Protein AF-A0AAD5FE77-F1 (afdb_monomer_lite)

Radius of gyration: 25.24 Å; chains: 1; bounding box: 51×33×71 Å

Organism: Silurus asotus (NCBI:txid30991)

Structure (mmCIF, N/CA/C/O backbone):
data_AF-A0AAD5FE77-F1
#
_entry.id   AF-A0AAD5FE77-F1
#
loop_
_atom_site.group_PDB
_atom_site.id
_atom_site.type_symbol
_atom_site.label_atom_id
_atom_site.label_alt_id
_atom_site.label_comp_id
_atom_site.label_asym_id
_atom_site.label_entity_id
_atom_site.label_seq_id
_atom_site.pdbx_PDB_ins_code
_atom_site.Cartn_x
_atom_site.Cartn_y
_atom_site.Cartn_z
_atom_site.occupancy
_atom_site.B_iso_or_equiv
_atom_site.auth_seq_id
_atom_site.auth_comp_id
_atom_site.auth_asym_id
_atom_site.auth_atom_id
_atom_site.pdbx_PDB_model_num
ATOM 1 N N . MET A 1 1 ? 6.401 -2.353 12.242 1.00 50.59 1 MET A N 1
ATOM 2 C CA . MET A 1 1 ? 5.894 -2.197 10.860 1.00 50.59 1 MET A CA 1
ATOM 3 C C . MET A 1 1 ? 6.390 -3.391 10.068 1.00 50.59 1 MET A C 1
ATOM 5 O O . MET A 1 1 ? 7.568 -3.702 10.186 1.00 50.59 1 MET A O 1
ATOM 9 N N . ALA A 1 2 ? 5.519 -4.107 9.356 1.00 56.78 2 ALA A N 1
ATOM 10 C CA . ALA A 1 2 ? 5.961 -5.217 8.517 1.00 56.78 2 ALA A CA 1
ATOM 11 C C . ALA A 1 2 ? 6.878 -4.653 7.425 1.00 56.78 2 ALA A C 1
ATOM 13 O O . ALA A 1 2 ? 6.450 -3.810 6.638 1.00 56.78 2 ALA A O 1
ATOM 14 N N . SER A 1 3 ? 8.150 -5.050 7.423 1.00 70.44 3 SER A N 1
ATOM 15 C CA . SER A 1 3 ? 9.100 -4.563 6.427 1.00 70.44 3 SER A CA 1
ATOM 16 C C . SER A 1 3 ? 8.847 -5.309 5.123 1.00 70.44 3 SER A C 1
ATOM 18 O O . SER A 1 3 ? 9.342 -6.413 4.914 1.00 70.44 3 SER A O 1
ATOM 20 N N . LEU A 1 4 ? 8.023 -4.721 4.256 1.00 83.19 4 LEU A N 1
ATOM 21 C CA . LEU A 1 4 ? 7.733 -5.253 2.922 1.00 83.19 4 LEU A CA 1
ATOM 22 C C . LEU A 1 4 ? 8.968 -5.218 2.002 1.00 83.19 4 LEU A C 1
ATOM 24 O O . LEU A 1 4 ? 8.957 -5.871 0.966 1.00 83.19 4 LEU A O 1
ATOM 28 N N . SER A 1 5 ? 10.048 -4.549 2.424 1.00 83.38 5 SER A N 1
ATOM 29 C CA . SER A 1 5 ? 11.316 -4.438 1.691 1.00 83.38 5 SER A CA 1
ATOM 30 C C . SER A 1 5 ? 12.054 -5.762 1.479 1.00 83.38 5 SER A C 1
ATOM 32 O O . SER A 1 5 ? 12.920 -5.839 0.616 1.00 83.38 5 SER A O 1
ATOM 34 N N . PHE A 1 6 ? 11.772 -6.792 2.286 1.00 87.75 6 PHE A N 1
ATOM 35 C CA . PHE A 1 6 ? 12.389 -8.116 2.129 1.00 87.75 6 PHE A CA 1
ATOM 36 C C . PHE A 1 6 ? 11.689 -8.972 1.070 1.00 87.75 6 PHE A C 1
ATOM 38 O O . PHE A 1 6 ? 12.197 -10.033 0.715 1.00 87.75 6 PHE A O 1
ATOM 45 N N . LYS A 1 7 ? 10.517 -8.542 0.590 1.00 89.75 7 LYS A N 1
ATOM 46 C CA . LYS A 1 7 ? 9.750 -9.287 -0.403 1.00 89.75 7 LYS A CA 1
ATOM 47 C C . LYS A 1 7 ? 10.319 -9.072 -1.792 1.00 89.75 7 LYS A C 1
ATOM 49 O O . LYS A 1 7 ? 10.700 -7.966 -2.175 1.00 89.75 7 LYS A O 1
ATOM 54 N N . SER A 1 8 ? 10.327 -10.150 -2.559 1.00 92.81 8 SER A N 1
ATOM 55 C CA . SER A 1 8 ? 10.634 -10.096 -3.983 1.00 92.81 8 SER A CA 1
ATOM 56 C C . SER A 1 8 ? 9.567 -9.302 -4.746 1.00 92.81 8 SER A C 1
ATOM 58 O O . SER A 1 8 ? 8.437 -9.125 -4.280 1.00 92.81 8 SER A O 1
ATOM 60 N N . SER A 1 9 ? 9.911 -8.833 -5.948 1.00 92.12 9 SER A N 1
ATOM 61 C CA . SER A 1 9 ? 8.946 -8.151 -6.820 1.00 92.12 9 SER A CA 1
ATOM 62 C C . SER A 1 9 ? 7.731 -9.032 -7.129 1.00 92.12 9 SER A C 1
ATOM 64 O O . SER A 1 9 ? 6.609 -8.541 -7.083 1.00 92.12 9 SER A O 1
ATOM 66 N N . ASP A 1 10 ? 7.925 -10.334 -7.351 1.00 93.12 10 ASP A N 1
ATOM 67 C CA . ASP A 1 10 ? 6.827 -11.260 -7.656 1.00 93.12 10 ASP A CA 1
ATOM 68 C C . ASP A 1 10 ? 5.871 -11.442 -6.472 1.00 93.12 10 ASP A C 1
ATOM 70 O O . ASP A 1 10 ? 4.654 -11.518 -6.645 1.00 93.12 10 ASP A O 1
ATOM 74 N N . GLU A 1 11 ? 6.403 -11.494 -5.249 1.00 93.31 11 GLU A N 1
ATOM 75 C CA . GLU A 1 11 ? 5.579 -11.527 -4.038 1.00 93.31 11 GLU A CA 1
ATOM 76 C C . GLU A 1 11 ? 4.807 -10.225 -3.838 1.00 93.31 11 GLU A C 1
ATOM 78 O O . GLU A 1 11 ? 3.657 -10.263 -3.399 1.00 93.31 11 GLU A O 1
ATOM 83 N N . LEU A 1 12 ? 5.415 -9.079 -4.159 1.00 93.31 12 LEU A N 1
ATOM 84 C CA . LEU A 1 12 ? 4.724 -7.794 -4.125 1.00 93.31 12 LEU A CA 1
ATOM 85 C C . LEU A 1 12 ? 3.586 -7.749 -5.149 1.00 93.31 12 LEU A C 1
ATOM 87 O O . LEU A 1 12 ? 2.505 -7.307 -4.779 1.00 93.31 12 LEU A O 1
ATOM 91 N N . CYS A 1 13 ? 3.780 -8.249 -6.374 1.00 93.62 13 CYS A N 1
ATOM 92 C CA . CYS A 1 13 ? 2.708 -8.340 -7.373 1.00 93.62 13 CYS A CA 1
ATOM 93 C C . CYS A 1 13 ? 1.529 -9.172 -6.854 1.00 93.62 13 CYS A C 1
ATOM 95 O O . CYS A 1 13 ? 0.403 -8.686 -6.810 1.00 93.62 13 CYS A O 1
ATOM 97 N N . LYS A 1 14 ? 1.804 -10.384 -6.348 1.00 94.44 14 LYS A N 1
ATOM 98 C CA . LYS A 1 14 ? 0.769 -11.272 -5.787 1.00 94.44 14 LYS A CA 1
ATOM 99 C C . LYS A 1 14 ? -0.003 -10.617 -4.645 1.00 94.44 14 LYS A C 1
ATOM 101 O O . LYS A 1 14 ? -1.220 -10.744 -4.575 1.00 94.44 14 LYS A O 1
ATOM 106 N N . LEU A 1 15 ? 0.695 -9.908 -3.757 1.00 94.00 15 LEU A N 1
ATOM 107 C CA . LEU A 1 15 ? 0.047 -9.160 -2.682 1.00 94.00 15 LEU A CA 1
ATOM 108 C C . LEU A 1 15 ? -0.797 -8.015 -3.240 1.00 94.00 15 LEU A C 1
ATOM 110 O O . LEU A 1 15 ? -1.924 -7.825 -2.810 1.00 94.00 15 LEU A O 1
ATOM 114 N N . LEU A 1 16 ? -0.292 -7.243 -4.198 1.00 94.12 16 LEU A N 1
ATOM 115 C CA . LEU A 1 16 ? -1.074 -6.168 -4.806 1.00 94.12 16 LEU A CA 1
ATOM 116 C C . LEU A 1 16 ? -2.355 -6.716 -5.451 1.00 94.12 16 LEU A C 1
ATOM 118 O O . LEU A 1 16 ? -3.408 -6.122 -5.236 1.00 94.12 16 LEU A O 1
ATOM 122 N N . ASP A 1 17 ? -2.296 -7.864 -6.128 1.00 94.81 17 ASP A N 1
ATOM 123 C CA . ASP A 1 17 ? -3.474 -8.550 -6.674 1.00 94.81 17 ASP A CA 1
ATOM 124 C C . ASP A 1 17 ? -4.446 -9.008 -5.578 1.00 94.81 17 ASP A C 1
ATOM 126 O O . ASP A 1 17 ? -5.646 -8.752 -5.671 1.00 94.81 17 ASP A O 1
ATOM 130 N N . GLU A 1 18 ? -3.945 -9.623 -4.500 1.00 93.81 18 GLU A N 1
ATOM 131 C CA . GLU A 1 18 ? -4.763 -10.075 -3.363 1.00 93.81 18 GLU A CA 1
ATOM 132 C C . GLU A 1 18 ? -5.496 -8.910 -2.681 1.00 93.81 18 GLU A C 1
ATOM 134 O O . GLU A 1 18 ? -6.651 -9.031 -2.266 1.00 93.81 18 GLU A O 1
ATOM 139 N N . TYR A 1 19 ? -4.837 -7.755 -2.588 1.00 91.94 19 TYR A N 1
ATOM 140 C CA . TYR A 1 19 ? -5.421 -6.529 -2.052 1.00 91.94 19 TYR A CA 1
ATOM 141 C C . TYR A 1 19 ? -6.243 -5.741 -3.091 1.00 91.94 19 TYR A C 1
ATOM 143 O O . TYR A 1 19 ? -6.799 -4.698 -2.744 1.00 91.94 19 TYR A O 1
ATOM 151 N N . GLY A 1 20 ? -6.345 -6.211 -4.341 1.00 93.06 20 GLY A N 1
ATOM 152 C CA . GLY A 1 20 ? -7.099 -5.556 -5.416 1.00 93.06 20 GLY A CA 1
ATOM 153 C C . GLY A 1 20 ? -6.495 -4.224 -5.878 1.00 93.06 20 GLY A C 1
ATOM 154 O O . GLY A 1 20 ? -7.210 -3.326 -6.322 1.00 93.06 20 GLY A O 1
ATOM 155 N N . ILE A 1 21 ? -5.182 -4.053 -5.727 1.00 93.25 21 ILE A N 1
ATOM 156 C CA . ILE A 1 21 ? -4.448 -2.843 -6.088 1.00 93.25 21 ILE A CA 1
ATOM 157 C C . ILE A 1 21 ? -3.890 -3.009 -7.502 1.00 93.25 21 ILE A C 1
ATOM 159 O O . ILE A 1 21 ? -2.896 -3.704 -7.721 1.00 93.25 21 ILE A O 1
ATOM 163 N N . ASN A 1 22 ? -4.483 -2.284 -8.453 1.00 93.75 22 ASN A N 1
ATOM 164 C CA . ASN A 1 22 ? -3.961 -2.206 -9.815 1.00 93.75 22 ASN A CA 1
ATOM 165 C C . ASN A 1 22 ? -2.518 -1.694 -9.803 1.00 93.75 22 ASN A C 1
ATOM 167 O O . ASN A 1 22 ? -2.221 -0.616 -9.264 1.00 93.75 22 ASN A O 1
ATOM 171 N N . HIS A 1 23 ? -1.630 -2.462 -10.420 1.00 93.88 23 HIS A N 1
ATOM 172 C CA . HIS A 1 23 ? -0.214 -2.162 -10.479 1.00 93.88 23 HIS A CA 1
ATOM 173 C C . HIS A 1 23 ? 0.344 -2.441 -11.874 1.00 93.88 23 HIS A C 1
ATOM 175 O O . HIS A 1 23 ? -0.109 -3.327 -12.591 1.00 93.88 23 HIS A O 1
ATOM 181 N N . GLY A 1 24 ? 1.307 -1.613 -12.269 1.00 91.94 24 GLY A N 1
ATOM 182 C CA . GLY A 1 24 ? 2.153 -1.852 -13.432 1.00 91.94 24 GLY A CA 1
ATOM 183 C C . GLY A 1 24 ? 3.419 -2.625 -13.044 1.00 91.94 24 GLY A C 1
ATOM 184 O O . GLY A 1 24 ? 3.497 -3.157 -11.935 1.00 91.94 24 GLY A O 1
ATOM 185 N N . PRO A 1 25 ? 4.452 -2.642 -13.903 1.00 93.62 25 PRO A N 1
ATOM 186 C CA . PRO A 1 25 ? 5.704 -3.320 -13.592 1.00 93.62 25 PRO A CA 1
ATOM 187 C C . PRO A 1 25 ? 6.339 -2.760 -12.311 1.00 93.62 25 PRO A C 1
ATOM 189 O O . PRO A 1 25 ? 6.440 -1.541 -12.113 1.00 93.62 25 PRO A O 1
ATOM 192 N N . ILE A 1 26 ? 6.773 -3.665 -11.433 1.00 93.25 26 ILE A N 1
ATOM 193 C CA . ILE A 1 26 ? 7.498 -3.311 -10.214 1.00 93.25 26 ILE A CA 1
ATOM 194 C C . ILE A 1 26 ? 8.972 -3.153 -10.565 1.00 93.25 26 ILE A C 1
ATOM 196 O O . ILE A 1 26 ? 9.684 -4.124 -10.815 1.00 93.25 26 ILE A O 1
ATOM 200 N N . VAL A 1 27 ? 9.417 -1.904 -10.560 1.00 94.31 27 VAL A N 1
ATOM 201 C CA . VAL A 1 27 ? 10.808 -1.497 -10.763 1.00 94.31 27 VAL A CA 1
ATOM 202 C C . VAL A 1 27 ? 11.281 -0.735 -9.530 1.00 94.31 27 VAL A C 1
ATOM 204 O O . VAL A 1 27 ? 10.465 -0.310 -8.712 1.00 94.31 27 VAL A O 1
ATOM 207 N N . ASP A 1 28 ? 12.587 -0.530 -9.369 1.00 90.44 28 ASP A N 1
ATOM 208 C CA . ASP A 1 28 ? 13.132 0.064 -8.139 1.00 90.44 28 ASP A CA 1
ATOM 209 C C . ASP A 1 28 ? 12.554 1.456 -7.827 1.00 90.44 28 ASP A C 1
ATOM 211 O O . ASP A 1 28 ? 12.314 1.783 -6.663 1.00 90.44 28 ASP A O 1
ATOM 215 N N . SER A 1 29 ? 12.228 2.248 -8.856 1.00 92.31 29 SER A N 1
ATOM 216 C CA . SER A 1 29 ? 11.591 3.562 -8.694 1.00 92.31 29 SER A CA 1
ATOM 217 C C . SER A 1 29 ? 10.147 3.486 -8.184 1.00 92.31 29 SER A C 1
ATOM 219 O O . SER A 1 29 ? 9.694 4.391 -7.482 1.00 92.31 29 SER A O 1
ATOM 221 N N . THR A 1 30 ? 9.420 2.410 -8.501 1.00 93.19 30 THR A N 1
ATOM 222 C CA . THR A 1 30 ? 8.011 2.219 -8.126 1.00 93.19 30 THR A CA 1
ATOM 223 C C . THR A 1 30 ? 7.828 1.283 -6.931 1.00 93.19 30 THR A C 1
ATOM 225 O O . THR A 1 30 ? 6.776 1.323 -6.293 1.00 93.19 30 THR A O 1
ATOM 228 N N . ARG A 1 31 ? 8.846 0.499 -6.547 1.00 93.44 31 ARG A N 1
ATOM 229 C CA . ARG A 1 31 ? 8.784 -0.458 -5.427 1.00 93.44 31 ARG A CA 1
ATOM 230 C C . ARG A 1 31 ? 8.322 0.205 -4.129 1.00 93.44 31 ARG A C 1
ATOM 232 O O . ARG A 1 31 ? 7.333 -0.223 -3.540 1.00 93.44 31 ARG A O 1
ATOM 239 N N . LYS A 1 32 ? 8.956 1.314 -3.736 1.00 92.81 32 LYS A N 1
ATOM 240 C CA . LYS A 1 32 ? 8.621 2.042 -2.497 1.00 92.81 32 LYS A CA 1
ATOM 241 C C . LYS A 1 32 ? 7.183 2.580 -2.487 1.00 92.81 32 LYS A C 1
ATOM 243 O O . LYS A 1 32 ? 6.554 2.662 -1.433 1.00 92.81 32 LYS A O 1
ATOM 248 N N . LEU A 1 33 ? 6.647 2.936 -3.659 1.00 93.50 33 LEU A N 1
ATOM 249 C CA . LEU A 1 33 ? 5.255 3.365 -3.801 1.00 93.50 33 LEU A CA 1
ATOM 250 C C . LEU A 1 33 ? 4.293 2.205 -3.516 1.00 93.50 33 LEU A C 1
ATOM 252 O O . LEU A 1 33 ? 3.318 2.387 -2.788 1.00 93.50 33 LEU A O 1
ATOM 256 N N . TYR A 1 34 ? 4.564 1.022 -4.067 1.00 94.69 34 TYR A N 1
ATOM 257 C CA . TYR A 1 34 ? 3.723 -0.155 -3.857 1.00 94.69 34 TYR A CA 1
ATOM 258 C C . TYR A 1 34 ? 3.799 -0.693 -2.430 1.00 94.69 34 TYR A C 1
ATOM 260 O O . TYR A 1 34 ? 2.761 -1.024 -1.860 1.00 94.69 34 TYR A O 1
ATOM 268 N N . GLU A 1 35 ? 4.982 -0.695 -1.816 1.00 93.12 35 GLU A N 1
ATOM 269 C CA . GLU A 1 35 ? 5.144 -1.040 -0.400 1.00 93.12 35 GLU A CA 1
ATOM 270 C C . GLU A 1 35 ? 4.271 -0.152 0.494 1.00 93.12 35 GLU A C 1
ATOM 272 O O . GLU A 1 35 ? 3.552 -0.654 1.356 1.00 93.12 35 GLU A O 1
ATOM 277 N N . LYS A 1 36 ? 4.264 1.164 0.244 1.00 92.19 36 LYS A N 1
ATOM 278 C CA . LYS A 1 36 ? 3.417 2.103 0.987 1.00 92.19 36 LYS A CA 1
ATOM 279 C C . LYS A 1 36 ? 1.924 1.827 0.773 1.00 92.19 36 LYS A C 1
ATOM 281 O O . LYS A 1 36 ? 1.157 1.807 1.730 1.00 92.19 36 LYS A O 1
ATOM 286 N N . LYS A 1 37 ? 1.501 1.566 -0.470 1.00 92.38 37 LYS A N 1
ATOM 287 C CA . LYS A 1 37 ? 0.100 1.218 -0.771 1.00 92.38 37 LYS A CA 1
ATOM 288 C C . LYS A 1 37 ? -0.343 -0.049 -0.034 1.00 92.38 37 LYS A C 1
ATOM 290 O O . LYS A 1 37 ? -1.439 -0.071 0.521 1.00 92.38 37 LYS A O 1
ATOM 295 N N . LEU A 1 38 ? 0.507 -1.075 -0.002 1.00 92.19 38 LEU A N 1
ATOM 296 C CA . LEU A 1 38 ? 0.246 -2.313 0.732 1.00 92.19 38 LEU A CA 1
ATOM 297 C C . LEU A 1 38 ? 0.202 -2.082 2.242 1.00 92.19 38 LEU A C 1
ATOM 299 O O . LEU A 1 38 ? -0.716 -2.582 2.888 1.00 92.19 38 LEU A O 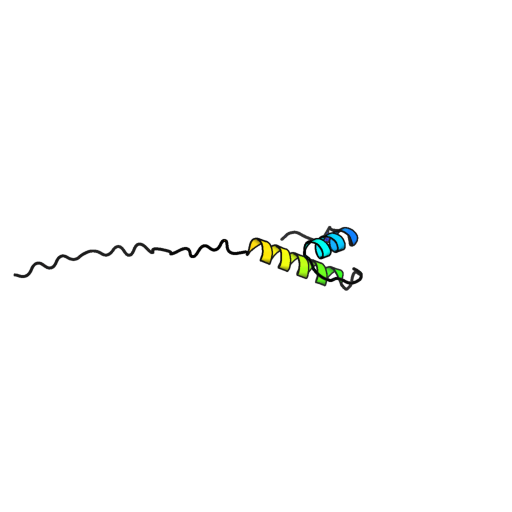1
ATOM 303 N N . SER A 1 39 ? 1.125 -1.295 2.810 1.00 90.75 39 SER A N 1
ATOM 304 C CA . SER A 1 39 ? 1.081 -0.980 4.243 1.00 90.75 39 SER A CA 1
ATOM 305 C C . SER A 1 39 ? -0.208 -0.258 4.623 1.00 90.75 39 SER A C 1
ATOM 307 O O . SER A 1 39 ? -0.818 -0.587 5.638 1.00 90.75 39 SER A O 1
ATOM 309 N N . ASP A 1 40 ? -0.658 0.679 3.786 1.00 89.19 40 ASP A N 1
ATOM 310 C CA . ASP A 1 40 ? -1.896 1.425 4.008 1.00 89.19 40 ASP A CA 1
ATOM 311 C C . ASP A 1 40 ? -3.127 0.520 3.870 1.00 89.19 40 ASP A C 1
ATOM 313 O O . ASP A 1 40 ? -4.057 0.611 4.671 1.00 89.19 40 ASP A O 1
ATOM 317 N N . ALA A 1 41 ? -3.145 -0.384 2.887 1.00 88.81 41 ALA A N 1
ATOM 318 C CA . ALA A 1 41 ? -4.233 -1.343 2.703 1.00 88.81 41 ALA A CA 1
ATOM 319 C C . ALA A 1 41 ? -4.312 -2.352 3.861 1.00 88.81 41 ALA A C 1
ATOM 321 O O . ALA A 1 41 ? -5.400 -2.634 4.367 1.00 88.81 41 ALA A O 1
ATOM 322 N N . MET A 1 42 ? -3.164 -2.838 4.342 1.00 87.00 42 MET A N 1
ATOM 323 C CA . MET A 1 42 ? -3.054 -3.679 5.537 1.00 87.00 42 MET A CA 1
ATOM 324 C C . MET A 1 42 ? -3.566 -2.948 6.777 1.00 87.00 42 MET A C 1
ATOM 326 O O . MET A 1 42 ? -4.415 -3.483 7.486 1.00 87.00 42 MET A O 1
ATOM 330 N N . ALA A 1 43 ? -3.118 -1.709 6.996 1.00 85.69 43 ALA A N 1
ATOM 331 C CA . ALA A 1 43 ? -3.547 -0.887 8.122 1.00 85.69 43 ALA A CA 1
ATOM 332 C C . ALA A 1 43 ? -5.048 -0.567 8.070 1.00 85.69 43 ALA A C 1
ATOM 334 O O . ALA A 1 43 ? -5.715 -0.538 9.100 1.00 85.69 43 ALA A O 1
ATOM 335 N N . LYS A 1 44 ? -5.621 -0.353 6.882 1.00 79.25 44 LYS A N 1
ATOM 336 C CA . LYS A 1 44 ? -7.070 -0.162 6.719 1.00 79.25 44 LYS A CA 1
ATOM 337 C C . LYS A 1 44 ? -7.856 -1.443 6.984 1.00 79.25 44 LYS A C 1
ATOM 339 O O . LYS A 1 44 ? -8.910 -1.372 7.602 1.00 79.25 44 LYS A O 1
ATOM 344 N N . LYS A 1 45 ? -7.344 -2.610 6.579 1.00 67.69 45 LYS A N 1
ATOM 345 C CA . LYS A 1 45 ? -7.975 -3.908 6.873 1.00 67.69 45 LYS A CA 1
ATOM 346 C C . LYS A 1 45 ? -7.963 -4.213 8.375 1.00 67.69 45 LYS A C 1
ATOM 348 O O . LYS A 1 45 ? -8.948 -4.735 8.886 1.00 67.69 45 LYS A O 1
ATOM 353 N N . THR A 1 46 ? -6.893 -3.849 9.089 1.00 59.03 46 THR A N 1
ATOM 354 C CA . THR A 1 46 ? -6.828 -3.963 10.559 1.00 59.03 46 THR A CA 1
ATOM 355 C C . THR A 1 46 ? -7.680 -2.914 11.269 1.00 59.03 46 THR A C 1
ATOM 357 O O . THR A 1 46 ? -8.194 -3.181 12.346 1.00 59.03 46 THR A O 1
ATOM 360 N N . ASN A 1 47 ? -7.860 -1.744 10.653 1.00 52.75 47 ASN A N 1
ATOM 361 C CA . ASN A 1 47 ? -8.754 -0.681 11.105 1.00 52.75 47 ASN A CA 1
ATOM 362 C C . ASN A 1 47 ? -10.134 -0.772 10.450 1.00 52.75 47 ASN A C 1
ATOM 364 O O . ASN A 1 47 ? -10.768 0.258 10.241 1.00 52.75 47 ASN A O 1
ATOM 368 N N . ARG A 1 48 ? -10.645 -1.970 10.131 1.00 50.00 48 ARG A N 1
ATOM 369 C CA . ARG A 1 48 ? -12.101 -2.102 10.136 1.00 50.00 48 ARG A CA 1
ATOM 370 C C . ARG A 1 48 ? -12.462 -1.916 11.607 1.00 50.00 48 ARG A C 1
ATOM 372 O O . ARG A 1 48 ? -12.120 -2.812 12.384 1.00 50.00 48 ARG A O 1
ATOM 379 N N . PRO A 1 49 ? -13.047 -0.779 12.036 1.00 51.12 49 PRO A N 1
ATOM 380 C CA . PRO A 1 49 ? -13.586 -0.743 13.375 1.00 51.12 49 PRO A CA 1
ATOM 381 C C . PRO A 1 49 ? -14.564 -1.912 13.393 1.00 51.12 49 PRO A C 1
ATOM 383 O O . PRO A 1 49 ? -15.487 -1.977 12.580 1.00 51.12 49 PRO A O 1
ATOM 386 N N . SER A 1 50 ? -14.307 -2.910 14.243 1.00 54.81 50 SER A N 1
ATOM 387 C CA . SER A 1 50 ? -15.423 -3.699 14.735 1.00 54.81 50 SER A CA 1
ATOM 388 C C . SER A 1 50 ? -16.423 -2.644 15.160 1.00 54.81 50 SER A C 1
ATOM 390 O O . SER A 1 50 ? -16.042 -1.789 15.954 1.00 54.81 50 SER A O 1
ATOM 392 N N . ASP A 1 51 ? -17.585 -2.646 14.522 1.00 53.19 51 ASP A N 1
ATOM 393 C CA . ASP A 1 51 ? -18.688 -1.709 14.687 1.00 53.19 51 ASP A CA 1
ATOM 394 C C . ASP A 1 51 ? -19.1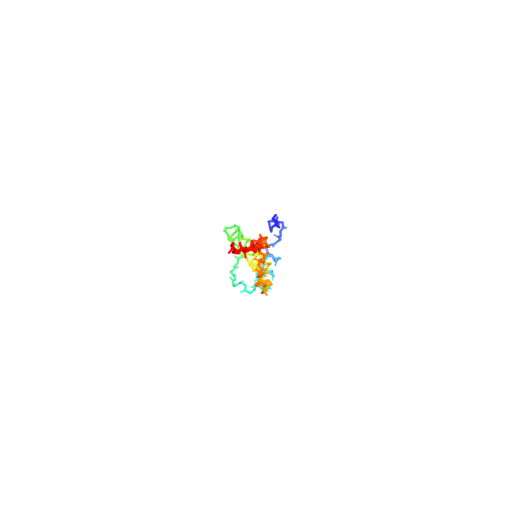24 -1.705 16.157 1.00 53.19 51 ASP A C 1
ATOM 396 O O . ASP A 1 51 ? -20.033 -2.404 16.589 1.00 53.19 51 ASP A O 1
ATOM 400 N N . LYS A 1 52 ? -18.303 -1.067 16.980 1.00 59.25 52 LYS A N 1
ATOM 401 C CA . LYS A 1 52 ? -18.371 -1.022 18.425 1.00 59.25 52 LYS A CA 1
ATOM 402 C C . LYS A 1 52 ? -18.503 0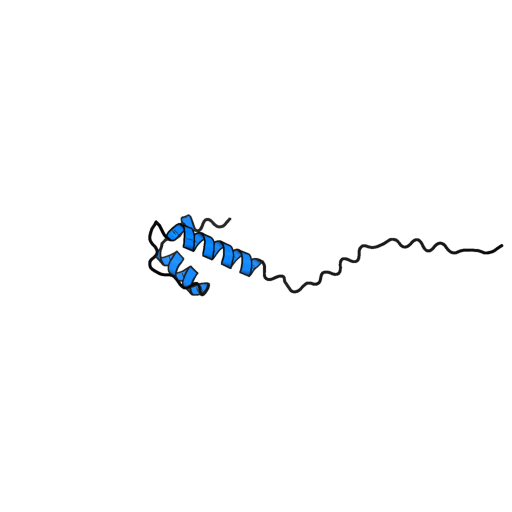.452 18.703 1.00 59.25 52 LYS A C 1
ATOM 404 O O . LYS A 1 52 ? -17.529 1.144 18.991 1.00 59.25 52 LYS A O 1
ATOM 409 N N . THR A 1 53 ? -19.735 0.919 18.581 1.00 58.78 53 THR A N 1
ATOM 410 C CA . THR A 1 53 ? -20.243 2.024 19.383 1.00 58.78 53 THR A CA 1
ATOM 411 C C . THR A 1 53 ? -20.040 1.636 20.847 1.00 58.78 53 THR A C 1
ATOM 413 O O . THR A 1 53 ? -20.925 1.083 21.498 1.00 58.78 53 THR A O 1
ATOM 416 N N . TYR A 1 54 ? -18.817 1.806 21.342 1.00 53.06 54 TYR A N 1
ATOM 417 C CA . TYR A 1 54 ? -18.516 1.668 22.751 1.0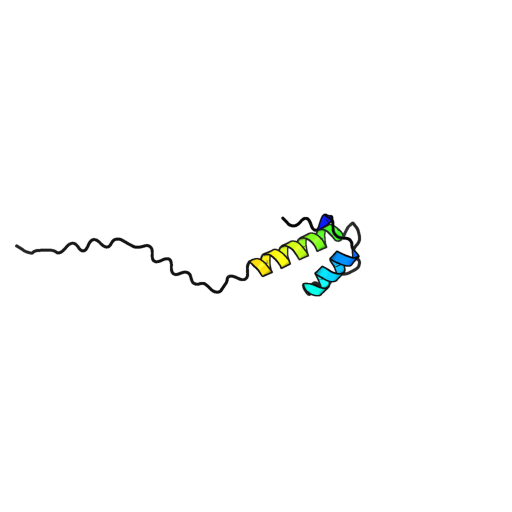0 53.06 54 TYR A CA 1
ATOM 418 C C . TYR A 1 54 ? -19.130 2.894 23.414 1.00 53.06 54 TYR A C 1
ATOM 420 O O . TYR A 1 54 ? -18.532 3.969 23.423 1.00 53.06 54 TYR A O 1
ATOM 428 N N . TYR A 1 55 ? -20.365 2.746 23.892 1.00 64.31 55 TYR A N 1
ATOM 429 C CA . TYR A 1 55 ? -20.882 3.626 24.924 1.00 64.31 55 TYR A CA 1
ATOM 430 C C . TYR A 1 55 ? -19.922 3.492 26.101 1.00 64.31 55 TYR A C 1
ATOM 432 O O . TYR A 1 55 ? -19.879 2.468 26.778 1.00 64.31 55 TYR A O 1
ATOM 440 N N . ARG A 1 56 ? -19.076 4.503 26.280 1.00 65.62 56 ARG A N 1
ATOM 441 C CA . ARG A 1 56 ? -18.347 4.680 27.522 1.00 65.62 56 ARG A CA 1
ATOM 442 C C . ARG A 1 56 ? -19.357 5.292 28.481 1.00 65.62 56 ARG A C 1
ATOM 444 O O . ARG A 1 56 ? -19.573 6.497 28.444 1.00 65.62 56 ARG A O 1
ATOM 451 N N . GLU A 1 57 ? -20.030 4.452 29.259 1.00 63.78 57 GLU A N 1
ATOM 452 C CA . GLU A 1 57 ? -20.641 4.915 30.500 1.00 63.78 57 GLU A CA 1
ATOM 453 C C . GLU A 1 57 ? -19.465 5.342 31.384 1.00 63.78 57 GLU A C 1
ATOM 455 O O . GLU A 1 57 ? -18.754 4.517 31.952 1.00 63.78 57 GLU A O 1
ATOM 460 N N . GLU A 1 58 ? -19.145 6.636 31.372 1.00 62.97 58 GLU A N 1
ATOM 461 C CA . GLU A 1 58 ? -18.426 7.211 32.497 1.00 62.97 58 GLU A CA 1
ATOM 462 C C . GLU A 1 58 ? -19.423 7.130 33.651 1.00 62.97 58 GLU A C 1
ATOM 464 O O . GLU A 1 58 ? -20.495 7.729 33.586 1.00 62.97 58 GLU A O 1
ATOM 469 N N . GLU A 1 59 ? -19.126 6.273 34.629 1.00 59.72 59 GLU A N 1
ATOM 470 C CA . GLU A 1 59 ? -19.861 6.172 35.884 1.00 59.72 59 GLU A CA 1
ATOM 471 C C . GLU A 1 59 ? -19.768 7.537 36.583 1.00 59.72 59 GLU A C 1
ATOM 473 O O . GLU A 1 59 ? -18.897 7.776 37.416 1.00 59.72 59 GLU A O 1
ATOM 478 N N . GLU A 1 60 ? -20.621 8.489 36.199 1.00 57.81 60 GLU A N 1
ATOM 479 C CA . GLU A 1 60 ? -20.884 9.652 37.029 1.00 57.81 60 GLU A CA 1
ATOM 480 C C . GLU A 1 60 ? -21.507 9.108 38.315 1.00 57.81 60 GLU A C 1
ATOM 482 O O . GLU A 1 60 ? -22.668 8.696 38.342 1.00 57.81 60 GLU A O 1
ATOM 487 N N . GLU A 1 61 ? -20.712 9.059 39.384 1.00 61.19 61 GLU A N 1
ATOM 488 C CA . GLU A 1 61 ? -21.172 8.837 40.751 1.00 61.19 61 GLU A CA 1
ATOM 489 C C . GLU A 1 61 ? -22.152 9.964 41.136 1.00 61.19 61 GLU A C 1
ATOM 491 O O . GLU A 1 61 ? -21.805 10.937 41.810 1.00 61.19 61 GLU A O 1
ATOM 496 N N . ILE A 1 62 ? -23.403 9.869 40.680 1.00 64.19 62 ILE A N 1
ATOM 497 C CA . ILE A 1 62 ? -24.485 10.771 41.066 1.00 64.19 62 ILE A CA 1
ATOM 498 C C . ILE A 1 62 ? -24.807 10.543 42.542 1.00 64.19 62 ILE A C 1
ATOM 500 O O . ILE A 1 62 ? -25.617 9.699 42.926 1.00 64.19 62 ILE A O 1
ATOM 504 N N . THR A 1 63 ? -24.159 11.328 43.399 1.00 70.06 63 THR A N 1
ATOM 505 C CA . THR A 1 63 ? -24.523 11.455 44.808 1.00 70.06 63 THR A CA 1
ATOM 506 C C . THR A 1 63 ? -25.916 12.078 44.905 1.00 70.06 63 THR A C 1
ATOM 508 O O . THR A 1 63 ? -26.107 13.288 44.810 1.00 70.06 63 THR A O 1
ATOM 511 N N . LEU A 1 64 ? -26.933 11.229 45.072 1.00 69.69 64 LEU A N 1
ATOM 512 C CA . LEU A 1 64 ? -28.307 11.656 45.323 1.0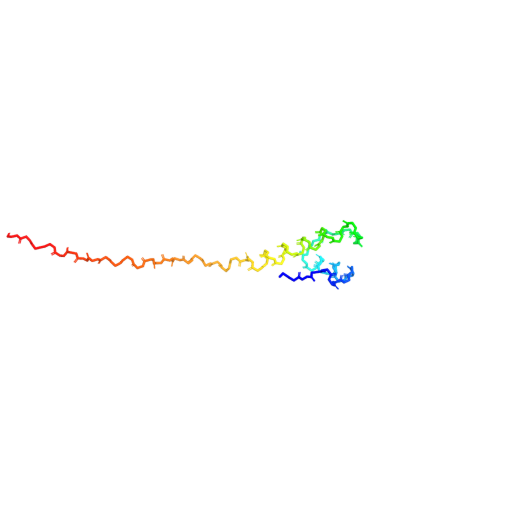0 69.69 64 LEU A CA 1
ATOM 513 C C . LEU A 1 64 ? -28.382 12.353 46.689 1.00 69.69 64 LEU A C 1
ATOM 515 O O . LEU A 1 64 ? -28.557 11.714 47.727 1.00 69.69 64 LEU A O 1
ATOM 519 N N . VAL A 1 65 ? -28.265 13.682 46.700 1.00 77.19 65 VAL A N 1
ATOM 520 C CA . VAL A 1 65 ? -28.533 14.488 47.895 1.00 77.19 65 VAL A CA 1
ATOM 521 C C . VAL A 1 65 ? -30.043 14.513 48.125 1.00 77.19 65 VAL A C 1
ATOM 523 O O . VAL A 1 65 ? -30.796 15.181 47.416 1.00 77.19 65 VAL A O 1
ATOM 526 N N . ARG A 1 66 ? -30.505 13.768 49.130 1.00 72.69 66 ARG A N 1
ATOM 527 C CA . ARG A 1 66 ? -31.909 13.770 49.547 1.00 72.69 66 ARG A CA 1
ATOM 528 C C . ARG A 1 66 ? -32.183 15.010 50.399 1.00 72.69 66 ARG A C 1
ATOM 530 O O . ARG A 1 66 ? -31.778 15.072 51.557 1.00 72.69 66 ARG A O 1
ATOM 537 N N . TYR A 1 67 ? -32.867 15.997 49.824 1.00 74.88 67 TYR A N 1
ATOM 538 C CA . TYR A 1 67 ? -33.279 17.201 50.546 1.00 74.88 67 TYR A CA 1
ATOM 539 C C . TYR A 1 67 ? -34.365 16.864 51.578 1.00 74.88 67 TYR A C 1
ATOM 541 O O . TYR A 1 67 ? -35.410 16.311 51.231 1.00 74.88 67 TYR A O 1
ATOM 549 N N . HIS A 1 68 ? -34.114 17.204 52.842 1.00 71.00 68 HIS A N 1
ATOM 550 C CA . HIS A 1 68 ? -35.109 17.179 53.909 1.00 71.00 68 HIS A CA 1
ATOM 551 C C . HIS A 1 68 ? -35.545 18.621 54.207 1.00 71.00 68 HIS A C 1
ATOM 553 O O . HIS A 1 68 ? -34.724 19.395 54.703 1.00 71.00 68 HIS A O 1
ATOM 559 N N . PRO A 1 69 ? -36.791 19.008 53.881 1.00 70.81 69 PRO A N 1
ATOM 560 C CA . PRO A 1 69 ? -37.320 20.311 54.269 1.00 70.81 69 PRO A CA 1
ATOM 561 C C . PRO A 1 69 ? -37.550 20.382 55.796 1.00 70.81 69 PRO A C 1
ATOM 563 O O . PRO A 1 69 ? -37.856 19.344 56.392 1.00 70.81 69 PRO A O 1
ATOM 566 N N . PRO A 1 70 ? -37.381 21.569 56.415 1.00 70.75 70 PRO A N 1
ATOM 567 C CA . PRO A 1 70 ? -37.651 21.809 57.836 1.00 70.75 70 PRO A CA 1
ATOM 568 C C . PRO A 1 70 ? -39.147 21.825 58.178 1.00 70.75 70 PRO A C 1
ATOM 570 O O . PRO A 1 70 ? -39.964 22.161 57.290 1.00 70.75 70 PRO A O 1
#

Secondary structure (DSSP, 8-state):
---GGGS-HHHHHHHHHHTT-------HHHHHHHHHHHHHHHHHHHT---S-------------------

InterPro domains:
  IPR003887 LEM domain [PF03020] (10-45)
  IPR003887 LEM domain [PS50954] (1-45)
  IPR003887 LEM domain [SM00540] (2-45)
  IPR011015 LEM/LEM-like domain superfamily [G3DSA:1.10.720.40] (4-45)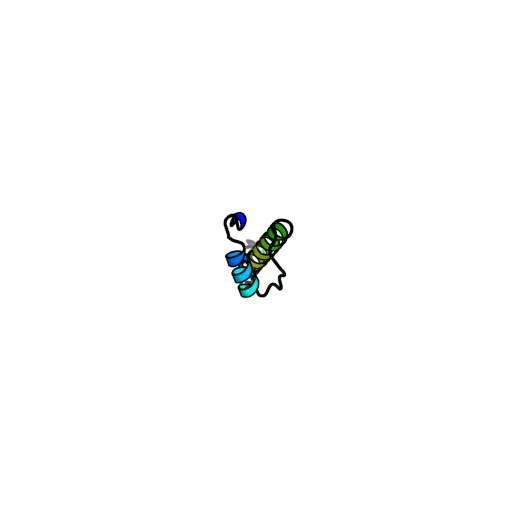
  IPR011015 LEM/LEM-like domain superfamily [SSF63451] (1-49)
  IPR051656 LEM domain-containing [PTHR12019] (8-61)

pLDDT: mean 79.54, std 15.36, range [50.0, 94.81]

Sequence (70 aa):
MASLSFKSSDELCKLLDEYGINHGPIVDSTRKLYEKKLSDAMAKKTNRPSDKTYYREEEEEITLVRYHPP

Foldseek 3Di:
DPPCVVDDQVVLVVLCVVLVHDDDRDDPVCVVVSVVVSVVSVVVVVPPPPPDPPPPPPPPPPPPDDDDDD